Protein AF-A0A2N9LRL4-F1 (afdb_monomer)

pLDDT: mean 76.97, std 14.91, range [37.78, 91.56]

Sequence (70 aa):
MNQPELPIVELRADELPAYCPNPSMPVWNHHPRVFLEVTAGNTTMCPYCGTRYRLAAGQALAGEGTSAGH

Solvent-accessible surface area (backbone atoms only — not comparable to full-atom values): 4782 Å² total; per-residue (Å²): 134,91,74,80,79,72,85,62,48,70,38,56,45,87,56,56,83,38,49,42,80,44,95,89,53,84,87,79,75,89,63,78,79,41,78,50,84,63,45,79,91,39,76,33,65,42,93,83,82,62,54,35,33,26,47,37,90,93,44,62,68,86,74,73,71,83,73,85,71,132

Radius of gyration: 13.83 Å; Cα contacts (8 Å, |Δi|>4): 92; chains: 1; bounding box: 23×37×48 Å

Foldseek 3Di:
DDDPPDDAAEDALVCPQPKPPDPPDDPPDDDDIDGWPEAAPDWTADPPPRHIYHYDPPHHNPPPDDPPPD

Nearest PDB structures (foldseek):
  6y79-assembly1_M  TM=6.783E-01  e=4.084E-02  Yarrowia lipolytica
  8j9j-assembly1_S6  TM=9.278E-01  e=1.044E-01  Euglena gracilis
  6yj4-assembly1_R  TM=6.876E-01  e=1.044E-01  Yarrowia lipolytica
  6t15-assembly1_d  TM=7.929E-01  e=3.050E-01  Saccharomyces cerevisiae S288C
  7zmb-assembly1_M  TM=8.350E-01  e=4.876E-01  Thermochaetoides thermophila DSM 1495

Secondary structure (DSSP, 8-state):
-----PPPEEEPGGGPSPEES-TTS-TTS-PPPEE----TT-EEE-TTT--EEEEPTTPPPTT-------

Structure (mmCIF, N/CA/C/O backbone):
data_AF-A0A2N9LRL4-F1
#
_entry.id   AF-A0A2N9LRL4-F1
#
loop_
_atom_site.group_PDB
_atom_site.id
_atom_site.type_symbol
_atom_site.label_atom_id
_atom_site.label_alt_id
_atom_site.label_comp_id
_atom_site.label_asym_id
_atom_site.label_entity_id
_atom_site.label_seq_id
_atom_site.pdbx_PDB_ins_code
_atom_site.Cartn_x
_atom_site.Cartn_y
_atom_site.Cartn_z
_atom_site.occupancy
_atom_site.B_iso_or_equiv
_atom_site.auth_seq_id
_atom_site.auth_comp_id
_atom_site.auth_asym_id
_atom_site.auth_atom_id
_atom_site.pdbx_PDB_model_num
ATOM 1 N N . MET A 1 1 ? -2.812 25.958 1.169 1.00 46.50 1 MET A N 1
ATOM 2 C CA . MET A 1 1 ? -2.179 25.233 0.049 1.00 46.50 1 MET A CA 1
ATOM 3 C C . MET A 1 1 ? -2.908 23.911 -0.087 1.00 46.50 1 MET A C 1
ATOM 5 O O . MET A 1 1 ? -2.831 23.095 0.816 1.00 46.50 1 MET A O 1
ATOM 9 N N . ASN A 1 2 ? -3.744 23.803 -1.118 1.00 55.50 2 ASN A N 1
ATOM 10 C CA . ASN A 1 2 ? -4.687 22.708 -1.331 1.00 55.50 2 ASN A CA 1
ATOM 11 C C . ASN A 1 2 ? -3.972 21.612 -2.134 1.00 55.50 2 ASN A C 1
ATOM 13 O O . ASN A 1 2 ? -3.924 21.696 -3.359 1.00 55.50 2 ASN A O 1
ATOM 17 N N . GLN A 1 3 ? -3.316 20.667 -1.458 1.00 56.00 3 GLN A N 1
ATOM 18 C CA . GLN A 1 3 ? -2.684 19.539 -2.139 1.00 56.00 3 GLN A CA 1
ATOM 19 C C . GLN A 1 3 ? -3.752 18.458 -2.337 1.00 56.00 3 GLN A C 1
ATOM 21 O O . GLN A 1 3 ? -4.204 17.911 -1.335 1.00 56.00 3 GLN A O 1
ATOM 26 N N . PRO A 1 4 ? -4.163 18.134 -3.577 1.00 58.53 4 PRO A N 1
ATOM 27 C CA . PRO A 1 4 ? -5.022 16.983 -3.805 1.00 58.53 4 PRO A CA 1
ATOM 28 C C . PRO A 1 4 ? -4.289 15.738 -3.302 1.00 58.53 4 PRO A C 1
ATOM 30 O O . PRO A 1 4 ? -3.148 15.474 -3.707 1.00 58.53 4 PRO A O 1
ATOM 33 N N . GLU A 1 5 ? -4.914 15.022 -2.371 1.00 65.06 5 GL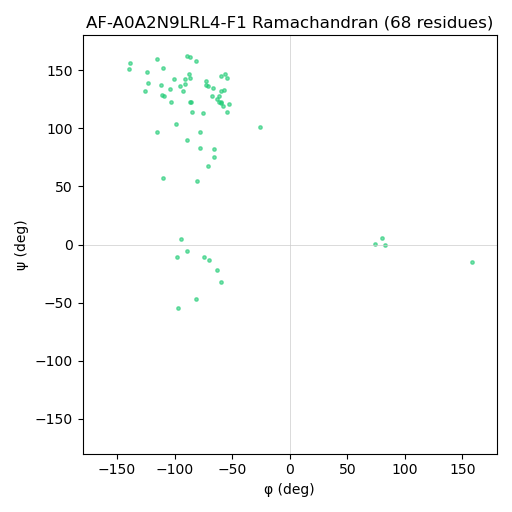U A N 1
ATOM 34 C CA . GLU A 1 5 ? -4.443 13.724 -1.906 1.00 65.06 5 GLU A CA 1
ATOM 35 C C . GLU A 1 5 ? -4.266 12.805 -3.117 1.00 65.06 5 GLU A C 1
ATOM 37 O O . GLU A 1 5 ? -5.216 12.480 -3.827 1.00 65.06 5 GLU A O 1
ATOM 42 N N . LEU A 1 6 ? -3.012 12.433 -3.391 1.00 66.06 6 LEU A N 1
ATOM 43 C CA . LEU A 1 6 ? -2.689 11.431 -4.401 1.00 66.06 6 LEU A CA 1
ATOM 44 C C . LEU A 1 6 ? -3.479 10.147 -4.095 1.00 66.06 6 LEU A C 1
ATOM 46 O O . LEU A 1 6 ? -3.613 9.809 -2.916 1.00 66.06 6 LEU A O 1
ATOM 50 N N . PRO A 1 7 ? -3.967 9.416 -5.113 1.00 74.50 7 PRO A N 1
ATOM 51 C CA . PRO A 1 7 ? -4.727 8.191 -4.895 1.00 74.50 7 PRO A CA 1
ATOM 52 C C . PRO A 1 7 ? -3.893 7.189 -4.084 1.00 74.50 7 PRO A C 1
ATOM 54 O O . PRO A 1 7 ? -2.799 6.795 -4.494 1.00 74.50 7 PRO A O 1
ATOM 57 N N . ILE A 1 8 ? -4.402 6.815 -2.910 1.00 86.62 8 ILE A N 1
ATOM 58 C CA . ILE A 1 8 ? -3.817 5.791 -2.042 1.00 86.62 8 ILE A CA 1
ATOM 59 C C . ILE A 1 8 ? -4.483 4.462 -2.388 1.00 86.62 8 ILE A C 1
ATOM 61 O O . ILE A 1 8 ? -5.708 4.383 -2.469 1.00 86.62 8 ILE A O 1
ATOM 65 N N . VAL A 1 9 ? -3.681 3.416 -2.573 1.00 88.38 9 VAL A N 1
ATOM 66 C CA . VAL A 1 9 ? -4.183 2.051 -2.727 1.00 88.38 9 VAL A CA 1
ATOM 67 C C . VAL A 1 9 ? -4.618 1.547 -1.355 1.00 88.38 9 VAL A C 1
ATOM 69 O O . VAL A 1 9 ? -3.795 1.379 -0.453 1.00 88.38 9 VAL A O 1
ATOM 72 N N . GLU A 1 10 ? -5.917 1.336 -1.187 1.00 89.50 10 GLU A N 1
ATOM 73 C CA . GLU A 1 10 ? -6.474 0.747 0.027 1.00 89.50 10 GLU A CA 1
ATOM 74 C C . GLU A 1 10 ? -6.428 -0.770 -0.070 1.00 89.50 10 GLU A C 1
ATOM 76 O O . GLU A 1 10 ? -6.972 -1.353 -1.003 1.00 89.50 10 GLU A O 1
ATOM 81 N N . LEU A 1 11 ? -5.764 -1.389 0.898 1.00 87.88 11 LEU A N 1
ATOM 82 C CA . LEU A 1 11 ? -5.624 -2.831 1.002 1.00 87.88 11 LEU A CA 1
ATOM 83 C C . LEU A 1 11 ? -6.610 -3.380 2.026 1.00 87.88 11 LEU A C 1
ATOM 85 O O . LEU A 1 11 ? -6.841 -2.779 3.083 1.00 87.88 11 LEU A O 1
ATOM 89 N N . ARG A 1 12 ? -7.156 -4.552 1.737 1.00 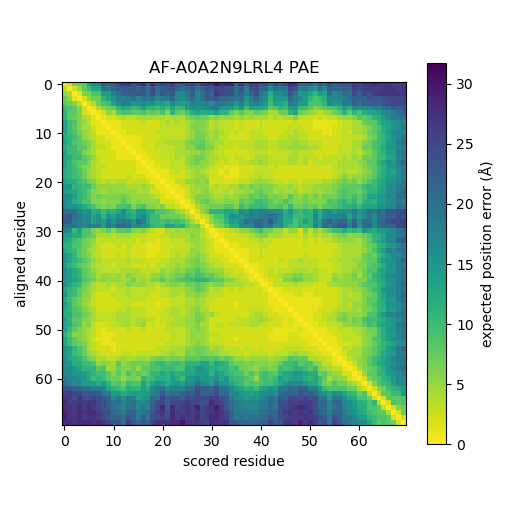88.62 12 ARG A N 1
ATOM 90 C CA . ARG A 1 12 ? -7.944 -5.350 2.676 1.00 88.62 12 ARG A CA 1
ATOM 91 C C . ARG A 1 12 ? -7.033 -6.237 3.518 1.00 88.62 12 ARG A C 1
ATOM 93 O O . ARG A 1 12 ? -5.901 -6.527 3.136 1.00 88.62 12 ARG A O 1
ATOM 100 N N . ALA A 1 13 ? -7.542 -6.717 4.652 1.00 85.38 13 ALA A N 1
ATOM 101 C CA . ALA A 1 13 ? -6.801 -7.662 5.489 1.00 85.38 13 ALA A CA 1
ATOM 102 C C . ALA A 1 13 ? -6.449 -8.956 4.728 1.00 85.38 13 ALA A C 1
ATOM 104 O O . ALA A 1 13 ? -5.390 -9.532 4.958 1.00 85.38 13 ALA A O 1
ATOM 105 N N . ASP A 1 14 ? -7.314 -9.380 3.799 1.00 87.12 14 ASP A N 1
ATOM 106 C CA . ASP A 1 14 ? -7.108 -10.552 2.937 1.00 87.12 14 ASP A CA 1
ATOM 107 C C . ASP A 1 14 ? -6.076 -10.344 1.809 1.00 87.12 14 ASP A C 1
ATOM 109 O O . ASP A 1 14 ? -5.629 -11.314 1.201 1.00 87.12 14 ASP A O 1
ATOM 113 N N . GLU A 1 15 ? -5.636 -9.105 1.575 1.00 86.62 15 GLU A N 1
ATOM 114 C CA . GLU A 1 15 ? -4.594 -8.766 0.594 1.00 86.62 15 GLU A CA 1
ATOM 115 C C . GLU A 1 15 ? -3.193 -8.695 1.221 1.00 86.62 15 GLU A C 1
ATOM 117 O O . GLU A 1 15 ? -2.218 -8.327 0.560 1.00 86.62 15 GLU A O 1
ATOM 122 N N . LEU A 1 16 ? -3.082 -9.040 2.506 1.00 87.19 16 LEU A N 1
ATOM 123 C CA . LEU A 1 16 ? -1.813 -9.126 3.212 1.00 87.19 16 LEU A CA 1
ATOM 124 C C . LEU A 1 16 ? -1.174 -10.517 3.059 1.00 87.19 16 LEU A C 1
ATOM 126 O O . LEU A 1 16 ? -1.883 -11.524 3.043 1.00 87.19 16 LEU A O 1
ATOM 130 N N . PRO A 1 17 ? 0.169 -10.605 3.011 1.00 88.75 17 PRO A N 1
ATOM 131 C CA . PRO A 1 17 ? 1.129 -9.500 3.083 1.00 88.75 17 PRO A CA 1
ATOM 132 C C . PRO A 1 17 ? 1.127 -8.643 1.810 1.00 88.75 17 PRO A C 1
ATOM 134 O O . PRO A 1 17 ? 1.131 -9.167 0.700 1.00 88.75 17 PRO A O 1
ATOM 137 N N . ALA A 1 18 ? 1.157 -7.318 1.973 1.00 89.19 18 ALA A N 1
ATOM 138 C CA . ALA A 1 18 ? 1.139 -6.385 0.854 1.00 89.19 18 ALA A CA 1
ATOM 139 C C . ALA A 1 18 ? 2.430 -6.494 0.030 1.00 89.19 18 ALA A C 1
ATOM 141 O O . ALA A 1 18 ? 3.530 -6.488 0.586 1.00 89.19 18 ALA A O 1
ATOM 142 N N . TYR A 1 19 ? 2.319 -6.535 -1.298 1.00 90.69 19 TYR A N 1
ATOM 143 C CA . TYR A 1 19 ? 3.476 -6.514 -2.190 1.00 90.69 19 TYR A CA 1
ATOM 144 C C . TYR A 1 19 ? 3.239 -5.647 -3.424 1.00 90.69 19 TYR A C 1
ATOM 146 O O . TYR A 1 19 ? 2.118 -5.486 -3.904 1.00 90.69 19 TYR A O 1
ATOM 154 N N . CYS A 1 20 ? 4.325 -5.094 -3.952 1.00 88.38 20 CYS A N 1
ATOM 155 C CA . CYS A 1 20 ? 4.330 -4.290 -5.164 1.00 88.38 20 CYS A CA 1
ATOM 156 C C . CYS A 1 20 ? 5.349 -4.873 -6.159 1.00 88.38 20 CYS A C 1
ATOM 158 O O . CYS A 1 20 ? 6.481 -5.133 -5.744 1.00 88.38 20 CYS A O 1
ATOM 160 N N . PRO A 1 21 ? 5.002 -5.076 -7.446 1.00 88.38 21 PRO A N 1
ATOM 161 C CA . PRO A 1 21 ? 3.683 -4.876 -8.058 1.00 88.38 21 PRO A CA 1
ATOM 162 C C . PRO A 1 21 ? 2.667 -5.956 -7.636 1.00 88.38 21 PRO A C 1
ATOM 164 O O . PRO A 1 21 ? 3.013 -7.132 -7.526 1.00 88.38 21 PRO A O 1
ATOM 167 N N . ASN A 1 22 ? 1.415 -5.547 -7.410 1.00 80.56 22 ASN A N 1
ATOM 168 C CA . ASN A 1 22 ? 0.280 -6.435 -7.130 1.00 80.56 22 ASN A CA 1
ATOM 169 C C . ASN A 1 22 ? -0.408 -6.868 -8.445 1.00 80.56 22 ASN A C 1
ATOM 171 O O . ASN A 1 22 ? -0.204 -6.220 -9.474 1.00 80.56 22 ASN A O 1
ATOM 175 N N . PRO A 1 23 ? -1.221 -7.941 -8.441 1.00 81.00 23 PRO A N 1
ATOM 176 C CA . PRO A 1 23 ? -1.860 -8.461 -9.654 1.00 81.00 23 PRO A CA 1
ATOM 177 C C . PRO A 1 23 ? -2.843 -7.489 -10.323 1.00 81.00 23 PRO A C 1
ATOM 179 O O . PRO A 1 23 ? -3.117 -7.623 -11.512 1.00 81.00 23 PRO A O 1
ATOM 182 N N . SER A 1 24 ? -3.367 -6.522 -9.570 1.00 76.88 24 SER A N 1
ATOM 183 C CA . SER A 1 24 ? -4.345 -5.530 -10.030 1.00 76.88 24 SER A CA 1
ATOM 184 C C . SER A 1 24 ? -3.696 -4.268 -10.619 1.00 76.88 24 SER A C 1
ATOM 186 O O . SER A 1 24 ? -4.407 -3.397 -11.120 1.00 76.88 24 SER A O 1
ATOM 188 N N . MET A 1 25 ? -2.365 -4.132 -10.562 1.00 75.12 25 MET A N 1
ATOM 189 C CA . MET A 1 25 ? -1.648 -2.952 -11.050 1.00 75.12 25 MET A CA 1
ATOM 190 C C . MET A 1 25 ? -1.226 -3.080 -12.522 1.00 75.12 25 MET A C 1
ATOM 192 O O . MET A 1 25 ? -0.772 -4.144 -12.948 1.00 75.12 25 MET A O 1
ATOM 196 N N . PRO A 1 26 ? -1.294 -1.984 -13.305 1.00 68.75 26 PRO A N 1
ATOM 197 C CA . PRO A 1 26 ? -0.794 -1.972 -14.675 1.00 68.75 26 PRO A CA 1
ATOM 198 C C . PRO A 1 26 ? 0.723 -2.216 -14.703 1.00 68.75 26 PRO A C 1
ATOM 200 O O . PRO A 1 26 ? 1.505 -1.497 -14.078 1.00 68.75 26 PRO A O 1
ATOM 203 N N . VAL A 1 27 ? 1.139 -3.232 -15.464 1.00 63.19 27 VAL A N 1
ATOM 204 C CA . VAL A 1 27 ? 2.523 -3.734 -15.557 1.00 63.19 27 VAL A CA 1
ATOM 205 C C . VAL A 1 27 ? 3.372 -2.864 -16.496 1.00 63.19 27 VAL A C 1
ATOM 207 O O . VAL A 1 27 ? 3.935 -3.334 -17.478 1.00 63.19 27 VAL A O 1
ATOM 210 N N . TRP A 1 28 ? 3.424 -1.557 -16.249 1.00 61.16 28 TRP A N 1
ATOM 211 C CA . TRP A 1 28 ? 4.236 -0.642 -17.063 1.00 61.16 28 TRP A CA 1
ATOM 212 C C . TRP A 1 28 ? 5.702 -0.671 -16.607 1.00 61.16 28 TRP A C 1
ATOM 214 O O . TRP A 1 28 ? 6.594 -0.841 -17.433 1.00 61.16 28 TRP A O 1
ATOM 224 N N . ASN A 1 29 ? 5.974 -0.596 -15.302 1.00 57.72 29 ASN A N 1
ATOM 225 C CA . ASN A 1 29 ? 7.343 -0.541 -14.788 1.00 57.72 29 ASN A CA 1
ATOM 226 C C . ASN A 1 29 ? 7.676 -1.779 -13.947 1.00 57.72 29 ASN A C 1
ATOM 228 O O . ASN A 1 29 ? 7.373 -1.840 -12.757 1.00 57.72 29 ASN A O 1
ATOM 232 N N . HIS A 1 30 ? 8.329 -2.759 -14.577 1.00 65.56 30 HIS A N 1
ATOM 233 C CA . HIS A 1 30 ? 8.885 -3.961 -13.948 1.00 65.56 30 HIS A CA 1
ATOM 234 C C . HIS A 1 30 ? 10.034 -3.625 -12.974 1.00 65.56 30 HIS A C 1
ATOM 236 O O . HIS A 1 30 ? 11.205 -3.847 -13.278 1.00 65.56 30 HIS A O 1
ATOM 242 N N . HIS A 1 31 ? 9.724 -3.107 -11.785 1.00 83.25 31 HIS A N 1
ATOM 243 C CA . HIS A 1 31 ? 10.658 -3.190 -10.663 1.00 83.25 31 HIS A CA 1
ATOM 244 C C . HIS A 1 31 ? 10.555 -4.571 -9.988 1.00 83.25 31 HIS A C 1
ATOM 246 O O . H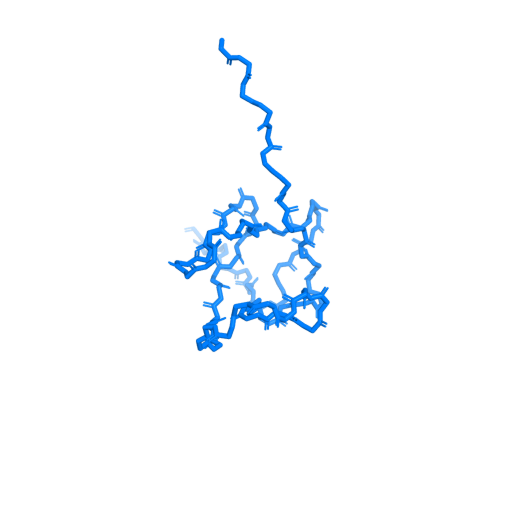IS A 1 31 ? 9.528 -5.248 -10.118 1.00 83.25 31 HIS A O 1
ATOM 252 N N . PRO A 1 32 ? 11.594 -5.018 -9.260 1.00 87.25 32 PRO A N 1
ATOM 253 C CA . PRO A 1 32 ? 11.526 -6.251 -8.483 1.00 87.25 32 PRO A CA 1
ATOM 254 C C . PRO A 1 32 ? 10.359 -6.238 -7.492 1.00 87.25 32 PRO A C 1
ATOM 256 O O . PRO A 1 32 ? 10.014 -5.188 -6.942 1.00 87.25 32 PRO A O 1
ATOM 259 N N . ARG A 1 33 ? 9.767 -7.413 -7.242 1.00 88.12 33 ARG A N 1
ATOM 260 C CA . ARG A 1 33 ? 8.721 -7.560 -6.227 1.00 88.12 33 ARG A CA 1
ATOM 261 C C . ARG A 1 33 ? 9.291 -7.210 -4.856 1.00 88.12 33 ARG A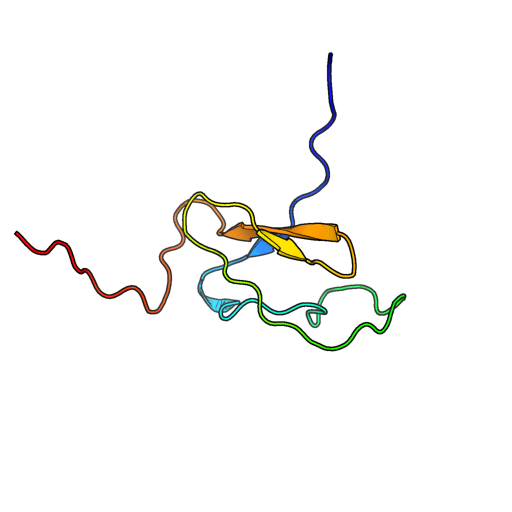 C 1
ATOM 263 O O . ARG A 1 33 ? 10.280 -7.804 -4.434 1.00 88.12 33 ARG A O 1
ATOM 270 N N . VAL A 1 34 ? 8.610 -6.314 -4.154 1.00 90.88 34 VAL A N 1
ATOM 271 C CA . VAL A 1 34 ? 8.894 -5.975 -2.759 1.00 90.88 34 VAL A CA 1
ATOM 272 C C . VAL A 1 34 ? 7.672 -6.172 -1.892 1.00 90.88 34 VAL A C 1
ATOM 274 O O . VAL A 1 34 ? 6.550 -5.967 -2.350 1.00 90.88 34 VAL A O 1
ATOM 277 N N . PHE A 1 35 ? 7.903 -6.542 -0.639 1.00 91.56 35 PHE A N 1
ATOM 278 C CA . PHE A 1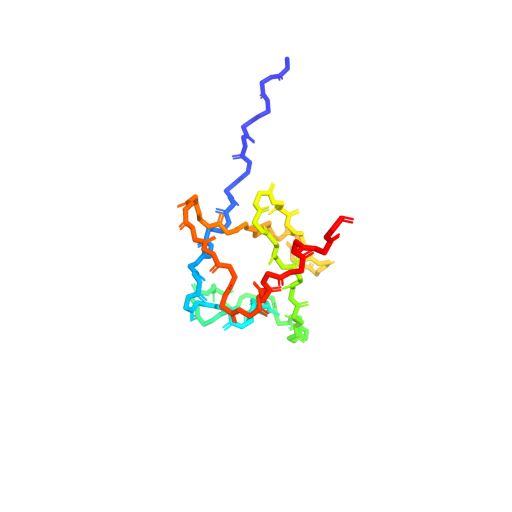 35 ? 6.873 -6.568 0.389 1.00 91.56 35 PHE A CA 1
ATOM 279 C C . PHE A 1 35 ? 6.843 -5.221 1.102 1.00 91.56 35 PHE A C 1
ATOM 281 O O . PHE A 1 35 ? 7.889 -4.625 1.361 1.00 91.56 35 PHE A O 1
ATOM 288 N N . LEU A 1 36 ? 5.640 -4.726 1.367 1.00 90.19 36 LEU A N 1
ATOM 289 C CA . LEU A 1 36 ? 5.409 -3.455 2.034 1.00 90.19 36 LEU A CA 1
ATOM 290 C C . LEU A 1 36 ? 4.859 -3.738 3.428 1.00 90.19 36 LEU A C 1
ATOM 292 O O . LEU A 1 36 ? 3.864 -4.446 3.573 1.00 90.19 36 LEU A O 1
ATOM 296 N N . GLU A 1 37 ? 5.481 -3.157 4.448 1.00 88.12 37 GLU A N 1
ATOM 297 C CA . GLU A 1 37 ? 4.947 -3.192 5.807 1.00 88.12 37 GLU A CA 1
ATOM 298 C C . GLU A 1 37 ? 3.824 -2.165 5.920 1.00 88.12 37 GLU A C 1
ATOM 300 O O . GLU A 1 37 ? 4.061 -0.967 6.075 1.00 88.12 37 GLU A O 1
ATOM 305 N N . VAL A 1 38 ? 2.586 -2.626 5.765 1.00 88.44 38 VAL A N 1
ATOM 306 C CA . VAL A 1 38 ? 1.388 -1.797 5.914 1.00 88.44 38 VAL A CA 1
ATOM 307 C C . VAL A 1 38 ? 0.764 -2.122 7.261 1.00 88.44 38 VAL A C 1
ATOM 309 O O . VAL A 1 38 ? 0.429 -3.274 7.508 1.00 88.44 38 VAL A O 1
ATOM 312 N N . THR A 1 39 ? 0.603 -1.115 8.118 1.00 83.94 39 THR A N 1
ATOM 313 C CA . THR A 1 39 ? 0.011 -1.253 9.455 1.00 83.94 39 THR A CA 1
ATOM 314 C C . THR A 1 39 ? -1.294 -0.470 9.568 1.00 83.94 39 THR A C 1
ATOM 316 O O . THR A 1 39 ? -1.578 0.428 8.767 1.00 83.94 39 THR A O 1
ATOM 319 N N . ALA A 1 40 ? -2.133 -0.829 10.544 1.00 82.94 40 ALA A N 1
ATOM 320 C CA . ALA A 1 40 ? -3.409 -0.155 10.757 1.00 82.94 40 ALA A CA 1
ATOM 321 C C . ALA A 1 40 ? -3.179 1.330 11.096 1.00 82.94 40 ALA A C 1
ATOM 323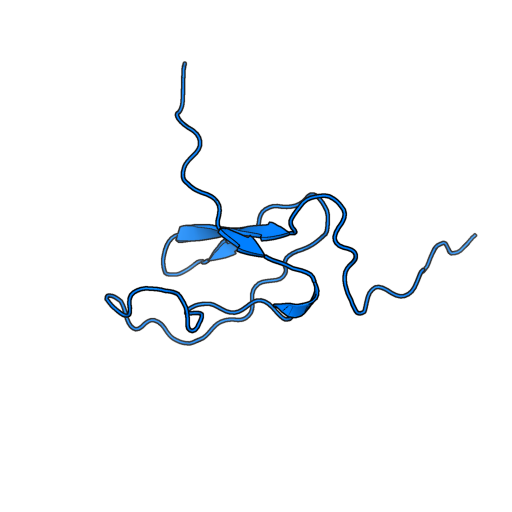 O O . ALA A 1 40 ? -2.486 1.663 12.052 1.00 82.94 40 ALA A O 1
ATOM 324 N N . GLY A 1 41 ? -3.759 2.229 10.297 1.00 79.06 41 GLY A N 1
ATOM 325 C CA . GLY A 1 41 ? -3.627 3.676 10.493 1.00 79.06 41 GLY A CA 1
ATOM 326 C C . GLY A 1 41 ? -2.348 4.304 9.929 1.00 79.06 41 GLY A C 1
ATOM 327 O O . GLY A 1 41 ? -2.216 5.524 10.005 1.00 79.06 41 GLY A O 1
ATOM 328 N N . ASN A 1 42 ? -1.447 3.527 9.315 1.00 84.69 42 ASN A N 1
ATOM 329 C CA . ASN A 1 42 ? -0.273 4.064 8.628 1.00 84.69 42 ASN A CA 1
ATOM 330 C C . ASN A 1 42 ? -0.368 3.902 7.104 1.00 84.69 42 ASN A C 1
ATOM 332 O O . ASN A 1 42 ? -0.999 2.981 6.584 1.00 84.69 42 ASN A O 1
ATOM 336 N N . THR A 1 43 ? 0.288 4.812 6.382 1.00 89.06 43 THR A N 1
ATOM 337 C CA . THR A 1 43 ? 0.455 4.729 4.928 1.00 89.06 43 THR A CA 1
ATOM 338 C C . THR A 1 43 ? 1.915 4.445 4.600 1.00 89.06 43 THR A C 1
ATOM 340 O O . THR A 1 43 ? 2.804 5.176 5.031 1.00 89.06 43 THR A O 1
ATOM 343 N N . THR A 1 44 ? 2.156 3.429 3.780 1.00 90.88 44 THR A N 1
ATOM 344 C CA . THR A 1 44 ? 3.493 3.013 3.345 1.00 90.88 44 THR A CA 1
ATOM 345 C C . THR A 1 44 ? 3.672 3.302 1.862 1.00 90.88 44 THR A C 1
ATOM 347 O O . THR A 1 44 ? 2.772 3.074 1.058 1.00 90.88 44 THR A O 1
ATOM 350 N N . MET A 1 45 ? 4.835 3.820 1.476 1.00 90.69 45 MET A N 1
ATOM 351 C CA . MET A 1 45 ? 5.153 4.149 0.086 1.00 90.69 45 MET A CA 1
ATOM 352 C C . MET A 1 45 ? 6.093 3.100 -0.509 1.00 90.69 45 MET A C 1
ATOM 354 O O . MET A 1 45 ? 7.101 2.754 0.103 1.00 90.69 45 MET A O 1
ATOM 358 N N . CYS A 1 46 ? 5.801 2.626 -1.721 1.00 90.06 46 CYS A N 1
ATOM 359 C CA . CYS A 1 46 ? 6.732 1.778 -2.458 1.00 90.06 46 CYS A CA 1
ATOM 360 C C . CYS A 1 46 ? 7.972 2.595 -2.871 1.00 90.06 46 CYS A C 1
ATOM 362 O O . CYS A 1 46 ? 7.813 3.630 -3.524 1.00 90.06 46 CYS A O 1
ATOM 364 N N . PRO A 1 47 ? 9.201 2.135 -2.566 1.00 88.25 47 PRO A N 1
ATOM 365 C CA . PRO A 1 47 ? 10.424 2.873 -2.885 1.00 88.25 47 PRO A CA 1
ATOM 366 C C . PRO A 1 47 ? 10.740 2.923 -4.387 1.00 88.25 47 PRO A C 1
ATOM 368 O O . PRO A 1 47 ? 11.584 3.711 -4.801 1.00 88.25 47 PRO A O 1
ATOM 371 N N . TYR A 1 48 ? 10.075 2.101 -5.204 1.00 88.25 48 TYR A N 1
ATOM 372 C CA . TYR A 1 48 ? 10.329 2.022 -6.643 1.00 88.25 48 TYR A CA 1
ATOM 373 C C . TYR A 1 48 ? 9.350 2.858 -7.462 1.00 88.25 48 TYR A C 1
ATOM 375 O O . TYR A 1 48 ? 9.763 3.693 -8.260 1.00 88.25 48 TYR A O 1
ATOM 383 N N . CYS A 1 49 ? 8.047 2.636 -7.281 1.00 86.38 49 CYS A N 1
ATOM 384 C CA . CYS A 1 49 ? 7.015 3.314 -8.066 1.00 86.38 49 CYS A CA 1
ATOM 385 C C . CYS A 1 49 ? 6.397 4.527 -7.355 1.00 86.38 49 CYS A C 1
ATOM 387 O O . CYS A 1 49 ? 5.653 5.278 -7.979 1.00 86.38 49 CYS A O 1
ATOM 389 N N . GLY A 1 50 ? 6.667 4.725 -6.060 1.00 85.62 50 GLY A N 1
ATOM 390 C CA . GLY A 1 50 ? 6.092 5.820 -5.274 1.00 85.62 50 GLY A CA 1
ATOM 391 C C . GLY A 1 50 ? 4.613 5.635 -4.912 1.00 85.62 50 GLY A C 1
ATOM 392 O O . GLY A 1 50 ? 4.044 6.496 -4.240 1.00 85.62 50 GLY A O 1
ATOM 393 N N . THR A 1 51 ? 3.977 4.525 -5.312 1.00 87.88 51 THR A N 1
ATOM 394 C CA . THR A 1 51 ? 2.591 4.213 -4.933 1.00 87.88 51 THR A CA 1
ATOM 395 C C . THR A 1 51 ? 2.472 4.119 -3.416 1.00 87.88 51 THR A C 1
ATOM 397 O O . THR A 1 51 ? 3.279 3.456 -2.759 1.00 87.88 51 THR A O 1
ATOM 400 N N . ARG A 1 52 ? 1.457 4.784 -2.862 1.00 89.94 52 ARG A N 1
ATOM 401 C CA . ARG A 1 52 ? 1.132 4.751 -1.435 1.00 89.94 52 ARG A CA 1
ATOM 402 C C . ARG A 1 52 ? 0.061 3.707 -1.166 1.00 89.94 52 ARG A C 1
ATOM 404 O O . ARG A 1 52 ? -0.930 3.653 -1.888 1.00 89.94 52 ARG A O 1
ATOM 411 N N . TYR A 1 53 ? 0.256 2.934 -0.110 1.00 89.62 53 TYR A N 1
ATOM 412 C CA . TYR A 1 53 ? -0.623 1.863 0.335 1.00 89.62 53 TYR A CA 1
ATOM 413 C C . TYR A 1 53 ? -1.041 2.118 1.770 1.00 89.62 53 TYR A C 1
ATOM 415 O O . TYR A 1 53 ? -0.209 2.502 2.592 1.00 89.62 53 TYR A O 1
ATOM 423 N N . ARG A 1 54 ? -2.305 1.870 2.086 1.00 89.94 54 ARG A N 1
ATOM 424 C CA . ARG A 1 54 ? -2.809 1.874 3.463 1.00 89.94 54 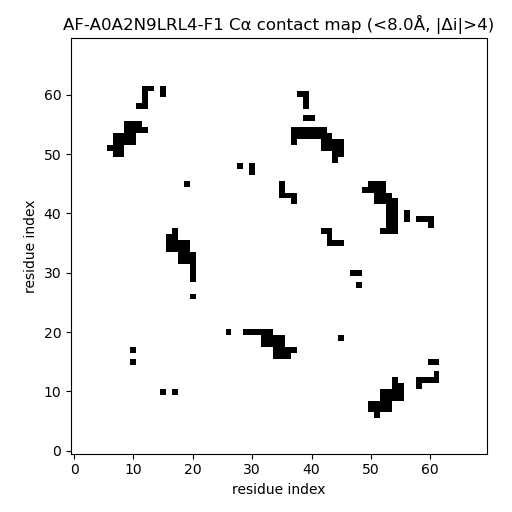ARG A CA 1
ATOM 425 C C . ARG A 1 54 ? -3.763 0.713 3.658 1.00 89.94 54 ARG A C 1
ATOM 427 O O . ARG A 1 54 ? -4.383 0.271 2.694 1.00 89.94 54 ARG A O 1
ATOM 434 N N . LEU A 1 55 ? -3.940 0.267 4.894 1.00 90.50 55 LEU A N 1
ATOM 435 C CA . LEU A 1 55 ? -5.060 -0.614 5.206 1.00 90.50 55 LEU A CA 1
ATOM 436 C C . LEU A 1 55 ? -6.370 0.167 5.191 1.00 90.50 55 LEU A C 1
ATOM 438 O O . LEU A 1 55 ? -6.441 1.286 5.707 1.00 90.50 55 LEU A O 1
ATOM 442 N N . ALA A 1 56 ? -7.401 -0.436 4.603 1.00 86.19 56 ALA A N 1
ATOM 443 C CA . ALA A 1 56 ? -8.750 0.097 4.647 1.00 86.19 56 ALA A CA 1
ATOM 444 C C . ALA A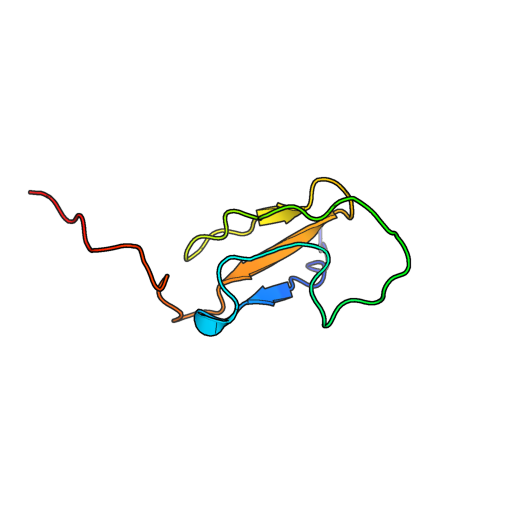 1 56 ? -9.226 0.219 6.105 1.00 86.19 56 ALA A C 1
ATOM 446 O O . ALA A 1 56 ? -8.893 -0.598 6.970 1.00 86.19 56 ALA A O 1
ATOM 447 N N . ALA A 1 57 ? -10.015 1.257 6.384 1.00 81.06 57 ALA A N 1
ATOM 448 C CA . ALA A 1 57 ? -10.512 1.521 7.728 1.00 81.06 57 ALA A CA 1
ATOM 449 C C . ALA A 1 57 ? -11.301 0.316 8.276 1.00 81.06 57 ALA A C 1
ATOM 451 O O . ALA A 1 57 ? -12.153 -0.251 7.594 1.00 81.06 57 ALA A O 1
ATOM 452 N N . GLY A 1 58 ? -11.008 -0.079 9.518 1.00 77.06 58 GLY A N 1
ATOM 453 C CA . GLY A 1 58 ? -11.658 -1.218 10.175 1.00 77.06 58 GLY A CA 1
ATOM 454 C C . GLY A 1 58 ? -11.110 -2.596 9.784 1.00 77.06 58 GLY A C 1
ATOM 455 O O . GLY A 1 58 ? -11.660 -3.604 10.221 1.00 77.06 58 GLY A O 1
ATOM 456 N N . GLN A 1 59 ? -10.042 -2.674 8.985 1.00 77.31 59 GLN A N 1
ATOM 457 C CA . GLN A 1 59 ? -9.318 -3.923 8.747 1.00 77.31 59 GLN A CA 1
ATOM 458 C C . GLN A 1 59 ? -8.252 -4.131 9.829 1.00 77.31 59 GLN A C 1
ATOM 460 O O . GLN A 1 59 ? -7.378 -3.287 10.022 1.00 77.31 59 GLN A O 1
ATOM 465 N N . ALA A 1 60 ? -8.323 -5.263 10.532 1.00 67.00 60 ALA A N 1
ATOM 466 C CA 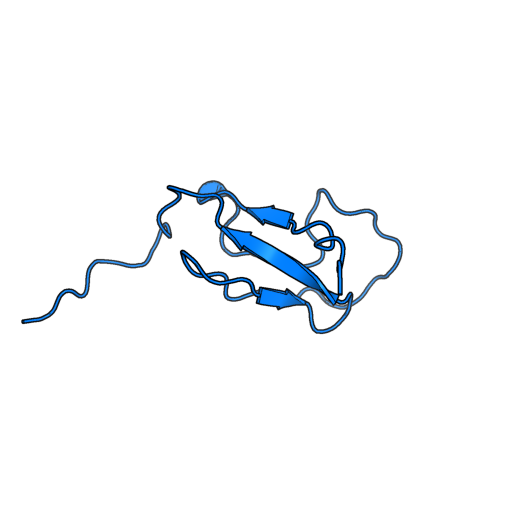. ALA A 1 60 ? -7.266 -5.711 11.431 1.00 67.00 60 ALA A CA 1
ATOM 467 C C . ALA A 1 60 ? -6.220 -6.510 10.643 1.00 67.00 60 ALA A C 1
ATOM 469 O O . ALA A 1 60 ? -6.565 -7.268 9.735 1.00 67.00 60 ALA A O 1
ATOM 470 N N . LEU A 1 61 ? -4.946 -6.360 11.001 1.00 69.19 61 LEU A N 1
ATOM 471 C CA . LEU A 1 61 ? -3.875 -7.198 10.474 1.00 69.19 61 LEU A CA 1
ATOM 472 C C . LEU A 1 61 ? -4.163 -8.656 10.838 1.00 69.19 61 LEU A C 1
ATOM 474 O O . LEU A 1 61 ? -4.275 -8.989 12.019 1.00 69.19 61 LEU A O 1
ATOM 478 N N . ALA A 1 62 ? -4.266 -9.530 9.837 1.00 61.41 62 ALA A N 1
ATOM 479 C CA . ALA A 1 62 ? -4.382 -10.972 10.032 1.00 61.41 62 ALA A CA 1
ATOM 480 C C . ALA A 1 62 ? -3.033 -11.538 10.519 1.00 61.41 62 ALA A C 1
ATOM 482 O O . ALA A 1 62 ? -2.324 -12.208 9.776 1.00 61.41 62 ALA A O 1
ATOM 483 N N . GLY A 1 63 ? -2.619 -11.195 11.741 1.00 55.19 63 GLY A N 1
ATOM 484 C CA . GLY A 1 63 ? -1.336 -11.639 12.290 1.00 55.19 63 GLY A CA 1
ATOM 485 C C . GLY A 1 63 ? -0.749 -10.803 13.425 1.00 55.19 63 GLY A C 1
ATOM 486 O O . GLY A 1 63 ? 0.114 -11.322 14.128 1.00 55.19 63 GLY A O 1
ATOM 487 N N . GLU A 1 64 ? -1.216 -9.573 13.678 1.00 50.50 64 GLU A N 1
ATOM 488 C CA . GLU A 1 64 ? -0.878 -8.889 14.937 1.00 50.50 64 GLU A CA 1
ATOM 489 C C . GLU A 1 64 ? -1.747 -9.470 16.052 1.00 50.50 64 GLU A C 1
ATOM 491 O O . GLU A 1 64 ? -2.820 -8.977 16.402 1.00 50.50 64 GLU A O 1
ATOM 496 N N . GLY A 1 65 ? -1.274 -10.598 16.582 1.00 46.16 65 GLY A N 1
ATOM 497 C CA . GLY A 1 65 ? -1.677 -11.063 17.891 1.00 46.16 65 GLY A CA 1
ATOM 498 C C . GLY A 1 65 ? -1.465 -9.931 18.887 1.00 46.16 65 GLY A C 1
ATOM 499 O O . GLY A 1 65 ? -0.357 -9.436 19.053 1.00 46.16 65 GLY A O 1
ATOM 500 N N . THR A 1 66 ? -2.557 -9.535 19.528 1.00 54.03 66 THR A N 1
ATOM 501 C CA . THR A 1 66 ? -2.590 -8.805 20.791 1.00 54.03 66 THR A CA 1
ATOM 502 C C . THR A 1 66 ? -1.341 -9.046 21.648 1.00 54.03 66 THR A C 1
ATOM 504 O O . THR A 1 66 ? -1.244 -10.028 22.379 1.00 54.03 66 THR A O 1
ATOM 507 N N . SER A 1 67 ? -0.410 -8.099 21.637 1.00 47.56 67 SER A N 1
ATOM 508 C CA . SER A 1 67 ? 0.483 -7.872 22.768 1.00 47.56 67 SER A CA 1
ATOM 509 C C . SER A 1 67 ? 0.110 -6.548 23.425 1.00 47.56 67 SER A C 1
ATOM 511 O O . SER A 1 67 ? 0.925 -5.642 23.564 1.00 47.56 67 SER A O 1
ATOM 513 N N . ALA A 1 68 ? -1.153 -6.449 23.850 1.00 50.94 68 ALA A N 1
ATOM 514 C CA . ALA A 1 68 ? -1.490 -5.706 25.055 1.00 50.94 68 ALA A CA 1
ATOM 515 C C . ALA A 1 68 ? -0.858 -6.459 26.241 1.00 50.94 68 ALA A C 1
ATOM 517 O O . ALA A 1 68 ? -1.476 -7.327 26.854 1.00 50.94 68 ALA A O 1
ATOM 518 N N . GLY A 1 69 ? 0.429 -6.211 26.476 1.00 46.28 69 GLY A N 1
ATOM 519 C CA . GLY A 1 69 ? 1.162 -6.693 27.639 1.00 46.28 69 GLY A CA 1
ATOM 520 C C . GLY A 1 69 ? 1.240 -5.583 28.679 1.00 46.28 69 GLY A C 1
ATOM 521 O O . GLY A 1 69 ? 2.006 -4.654 28.471 1.00 46.28 69 GLY A O 1
ATOM 522 N N . HIS A 1 70 ? 0.410 -5.725 29.717 1.00 37.78 70 HIS A N 1
ATOM 523 C CA . HIS A 1 70 ? 0.487 -5.181 31.084 1.00 37.78 70 HIS A CA 1
ATOM 524 C C . HIS A 1 70 ? 1.051 -3.765 31.300 1.00 37.78 70 HIS A C 1
ATOM 526 O O . HIS A 1 70 ? 2.284 -3.580 31.223 1.00 37.78 70 HIS A O 1
#

Mean predicted aligned error: 8.8 Å